Protein AF-A0A7Y3EIK7-F1 (afdb_monomer)

Secondary structure (DSSP, 8-state):
-B-HHHHHHHHHHHHTGGG--TT--------SBGGGGTTTTT-HHHHHHTTS--

Foldseek 3Di:
DADPVVV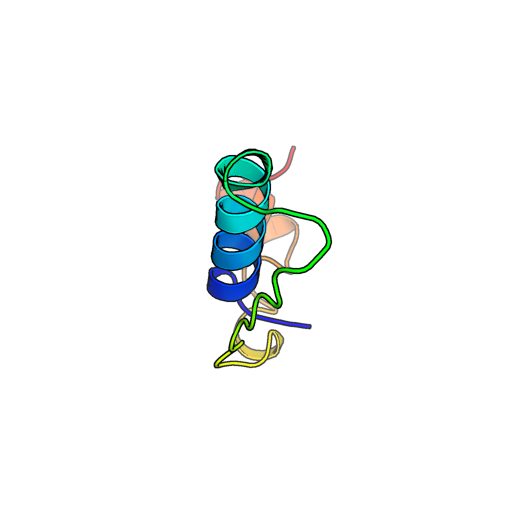VVVVVCVVCVVVDDPPDDDDDDGPDDCVVACVDPVDPVNCVVVVNHD

Sequence (54 aa):
FLGNSAGSAVKGLLQLKEQFTKDDIVVVLFHDHGSRYVGKMFNDDWMREMGYKD

Solvent-accessible surface area (backbone atoms only — not comparable to full-atom values): 3513 Å² total; per-residue (Å²): 117,56,43,69,67,49,56,51,53,52,53,51,50,65,73,46,50,89,80,58,59,96,86,62,86,86,84,82,86,70,91,57,59,18,78,85,34,45,86,35,90,72,23,68,65,50,26,38,76,71,68,78,42,136

Mean predicted aligned error: 2.79 Å

Radius of gyration: 14.44 Å; Cα contacts (8 Å, |Δi|>4): 32; chains: 1; bounding box: 32×13×36 Å

Structure (mmCIF, N/CA/C/O backbone):
data_AF-A0A7Y3EIK7-F1
#
_entry.id   AF-A0A7Y3EIK7-F1
#
l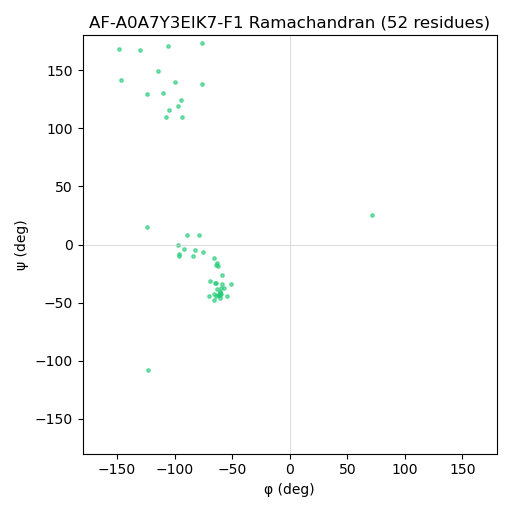oop_
_atom_site.group_PDB
_atom_site.id
_atom_site.type_symbol
_atom_site.label_atom_id
_atom_site.label_alt_id
_atom_site.label_comp_id
_atom_site.label_asym_id
_atom_site.label_entity_id
_atom_site.label_seq_id
_atom_site.pdbx_PDB_ins_code
_atom_site.Cartn_x
_atom_site.Cartn_y
_atom_site.Cartn_z
_atom_site.occupancy
_atom_site.B_iso_or_equiv
_atom_site.auth_seq_id
_atom_site.auth_comp_id
_atom_site.auth_asym_id
_atom_site.auth_atom_id
_atom_site.pdbx_PDB_model_num
ATOM 1 N N . PHE A 1 1 ? -4.197 -8.493 -6.111 1.00 84.06 1 PHE A N 1
ATOM 2 C CA . PHE A 1 1 ? -3.280 -7.774 -7.018 1.00 84.06 1 PHE A CA 1
ATOM 3 C C . PHE A 1 1 ? -3.756 -6.320 -7.084 1.00 84.06 1 PHE A C 1
ATOM 5 O O . PHE A 1 1 ? -4.829 -6.083 -7.624 1.00 84.06 1 PHE A O 1
ATOM 12 N N . LEU A 1 2 ? -3.059 -5.371 -6.446 1.00 94.94 2 LEU A N 1
ATOM 13 C CA . LEU A 1 2 ? -3.507 -3.974 -6.233 1.00 94.94 2 LEU A CA 1
ATOM 14 C C . LEU A 1 2 ? -2.414 -2.976 -6.648 1.00 94.94 2 LEU A C 1
ATOM 16 O O . LEU A 1 2 ? -1.281 -3.394 -6.875 1.00 94.94 2 LEU A O 1
ATOM 20 N N . GLY A 1 3 ? -2.745 -1.689 -6.768 1.00 94.56 3 GLY A N 1
ATOM 21 C CA . GLY A 1 3 ? -1.768 -0.629 -7.025 1.00 94.56 3 GLY A CA 1
ATOM 22 C C . GLY A 1 3 ? -0.928 -0.217 -5.809 1.00 94.56 3 GLY A C 1
ATOM 23 O O . GLY A 1 3 ? -1.183 -0.623 -4.674 1.00 94.56 3 GLY A O 1
ATOM 24 N N . ASN A 1 4 ? 0.063 0.650 -6.048 1.00 93.81 4 ASN A N 1
ATOM 25 C CA . ASN A 1 4 ? 0.999 1.139 -5.021 1.00 93.81 4 ASN A CA 1
ATOM 26 C C . ASN A 1 4 ? 0.287 1.863 -3.870 1.00 93.81 4 ASN A C 1
ATOM 28 O O . ASN A 1 4 ? 0.678 1.715 -2.714 1.00 93.81 4 ASN A O 1
ATOM 32 N N . SER A 1 5 ? -0.769 2.623 -4.176 1.00 94.69 5 SER A N 1
ATOM 33 C CA . SER A 1 5 ? -1.546 3.375 -3.185 1.00 94.69 5 SER A CA 1
ATOM 34 C C . SER A 1 5 ? -2.155 2.470 -2.112 1.00 94.69 5 SER A C 1
ATOM 36 O O . SER A 1 5 ? -2.200 2.859 -0.947 1.00 94.69 5 SER A O 1
ATOM 38 N N . ALA A 1 6 ? -2.547 1.241 -2.468 1.00 96.38 6 ALA A N 1
ATOM 39 C CA . ALA A 1 6 ? -3.030 0.252 -1.509 1.00 96.38 6 ALA A CA 1
ATOM 40 C C . ALA A 1 6 ? -1.935 -0.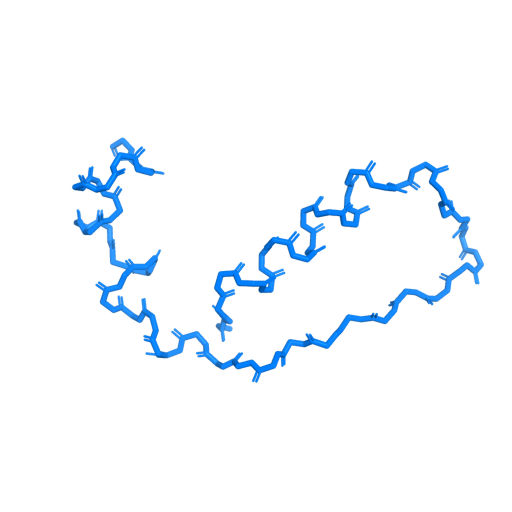147 -0.507 1.00 96.38 6 ALA A C 1
ATOM 42 O O . ALA A 1 6 ? -2.179 -0.176 0.699 1.00 96.38 6 ALA A O 1
ATOM 43 N N . GLY A 1 7 ? -0.713 -0.389 -0.994 1.00 94.88 7 GLY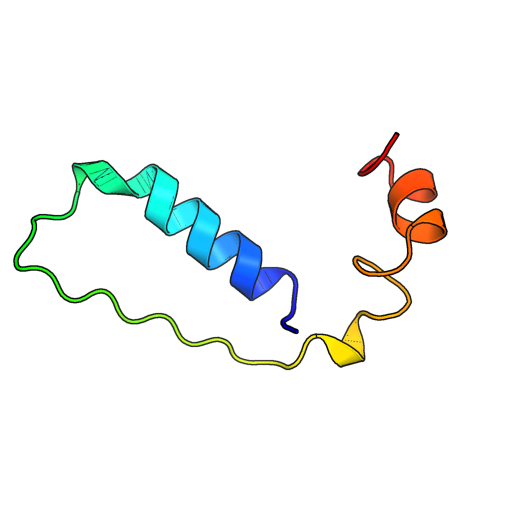 A N 1
ATOM 44 C CA . GLY A 1 7 ? 0.445 -0.671 -0.144 1.00 94.88 7 GLY A CA 1
ATOM 45 C C . GLY A 1 7 ? 0.773 0.492 0.796 1.00 94.88 7 GLY A C 1
ATOM 46 O O . GLY A 1 7 ? 0.984 0.280 1.991 1.00 94.88 7 GLY A O 1
ATOM 47 N N . SER A 1 8 ? 0.743 1.729 0.289 1.00 96.06 8 SER A N 1
ATOM 48 C CA . SER A 1 8 ? 0.953 2.935 1.099 1.00 96.06 8 SER A CA 1
ATOM 49 C C . SER A 1 8 ? -0.111 3.106 2.186 1.00 96.06 8 SER A C 1
ATOM 51 O O . SER A 1 8 ? 0.239 3.396 3.329 1.00 96.06 8 SER A O 1
ATOM 53 N N . ALA A 1 9 ? -1.390 2.876 1.868 1.00 97.19 9 ALA A N 1
ATOM 54 C CA . ALA A 1 9 ? -2.480 2.961 2.840 1.00 97.19 9 ALA A CA 1
ATOM 55 C C . ALA A 1 9 ? -2.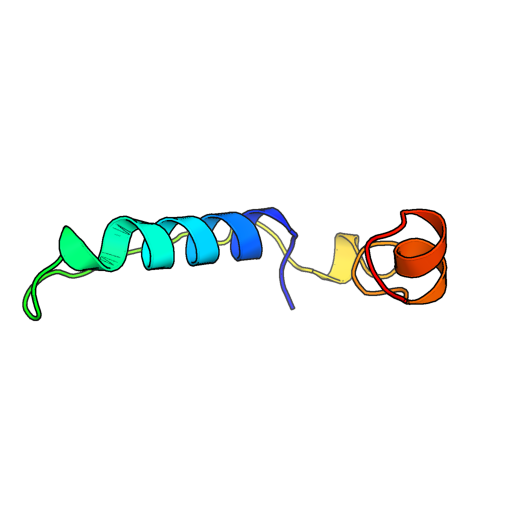291 1.960 3.992 1.00 97.19 9 ALA A C 1
ATOM 57 O O . ALA A 1 9 ? -2.378 2.333 5.162 1.00 97.19 9 ALA A O 1
ATOM 58 N N . VAL A 1 10 ? -1.945 0.707 3.677 1.00 96.81 10 VAL A N 1
ATOM 59 C CA . VAL A 1 10 ? -1.682 -0.321 4.697 1.00 96.81 10 VAL A CA 1
ATOM 60 C C . VAL A 1 10 ? -0.447 0.022 5.530 1.00 96.81 10 VAL A C 1
ATOM 62 O O . VAL A 1 10 ? -0.483 -0.100 6.753 1.00 96.81 10 VAL A O 1
ATOM 65 N N . LYS A 1 11 ? 0.642 0.497 4.909 1.00 97.69 11 LYS A N 1
ATOM 66 C CA . LYS A 1 11 ? 1.840 0.902 5.657 1.00 97.69 11 LYS A CA 1
ATOM 67 C C . LYS A 1 11 ? 1.538 2.039 6.637 1.00 97.69 11 LYS A C 1
ATOM 69 O O . LYS A 1 11 ? 1.996 1.966 7.775 1.00 97.69 11 LYS A O 1
ATOM 74 N N . GLY A 1 12 ? 0.733 3.020 6.226 1.00 97.75 12 GLY A N 1
ATOM 75 C CA . GLY A 1 12 ? 0.273 4.106 7.094 1.00 97.75 12 GLY A CA 1
ATOM 76 C C . GLY A 1 12 ? -0.539 3.600 8.287 1.00 97.75 12 GLY A C 1
ATOM 77 O O . GLY A 1 12 ? -0.272 3.994 9.419 1.00 97.75 12 GLY A O 1
ATOM 78 N N . LEU A 1 13 ? -1.458 2.653 8.074 1.00 97.25 13 LEU A N 1
ATOM 79 C CA . LEU A 1 13 ? -2.204 2.032 9.175 1.00 97.25 13 LEU A CA 1
ATOM 80 C C . LEU A 1 13 ? -1.294 1.329 10.181 1.00 97.25 13 LEU A C 1
ATOM 82 O O . LEU A 1 13 ? -1.470 1.487 11.385 1.00 97.25 13 LEU A O 1
ATOM 86 N N . LEU A 1 14 ? -0.288 0.596 9.702 1.00 97.19 14 LEU A N 1
ATOM 87 C CA . LEU A 1 14 ? 0.677 -0.068 10.580 1.00 97.19 14 LEU A CA 1
ATOM 88 C C . LEU A 1 14 ? 1.510 0.934 11.392 1.00 97.19 14 LEU A C 1
ATOM 90 O O . LEU A 1 14 ? 1.868 0.643 12.531 1.00 97.19 14 LEU A O 1
ATOM 94 N N . GLN A 1 15 ? 1.813 2.108 10.832 1.00 98.25 15 GLN A N 1
ATOM 95 C CA . GLN A 1 15 ? 2.475 3.193 11.566 1.00 98.25 15 GLN A CA 1
ATOM 96 C C . GLN A 1 15 ? 1.562 3.809 12.635 1.00 98.25 15 GLN A C 1
ATOM 98 O O . GLN A 1 15 ? 2.050 4.219 13.683 1.00 98.25 15 GLN A O 1
ATOM 103 N N . LEU A 1 16 ? 0.249 3.830 12.398 1.00 97.56 16 LEU A N 1
ATOM 104 C CA . LEU A 1 16 ? -0.765 4.345 13.320 1.00 97.56 16 LEU A CA 1
ATOM 105 C C . LEU A 1 16 ? -1.300 3.289 14.299 1.00 97.56 16 LEU A C 1
ATOM 107 O O . LEU A 1 16 ? -2.240 3.582 15.026 1.00 97.56 16 LEU A O 1
ATOM 111 N N . LYS A 1 17 ? -0.722 2.080 14.358 1.00 96.00 17 LYS A N 1
ATOM 112 C CA . LYS A 1 17 ? -1.265 0.950 15.140 1.00 96.00 17 LYS A CA 1
ATOM 113 C C . LYS A 1 17 ? -1.585 1.274 16.605 1.00 96.00 17 LYS A C 1
ATOM 115 O O . LYS A 1 17 ? -2.557 0.758 17.134 1.00 96.00 17 LYS A O 1
ATOM 120 N N . GLU A 1 18 ? -0.798 2.147 17.231 1.00 97.94 18 GLU A N 1
ATOM 121 C CA . GLU A 1 18 ? -0.973 2.565 18.632 1.00 97.94 18 GLU A CA 1
ATOM 122 C C . GLU A 1 18 ? -2.144 3.549 18.834 1.00 97.94 18 GLU A C 1
ATOM 124 O O . GLU A 1 18 ? -2.441 3.934 19.958 1.00 97.94 18 GLU A O 1
ATOM 129 N N . GLN A 1 19 ? -2.780 4.015 17.755 1.00 97.88 19 GLN A N 1
ATOM 130 C CA . GLN A 1 19 ? -3.959 4.891 17.787 1.00 97.88 19 GLN A CA 1
ATOM 131 C C . GLN A 1 19 ? -5.277 4.107 17.761 1.00 97.88 19 GLN A C 1
ATOM 133 O O . GLN A 1 19 ? -6.339 4.719 17.839 1.00 97.88 19 GLN A O 1
ATOM 138 N N . PHE A 1 20 ? -5.216 2.780 17.632 1.00 97.38 20 PHE A N 1
ATOM 139 C CA . PHE A 1 20 ? -6.387 1.918 17.532 1.00 97.38 20 PHE A CA 1
ATOM 140 C C . PHE A 1 20 ? -6.489 0.991 18.737 1.00 97.38 20 PHE A C 1
ATOM 142 O O . PHE A 1 20 ? -5.499 0.543 19.316 1.00 97.38 20 PHE A O 1
ATOM 149 N N . THR A 1 21 ? -7.721 0.663 19.080 1.00 97.38 21 THR A N 1
ATOM 150 C CA . THR A 1 21 ? -8.092 -0.344 20.061 1.00 97.38 21 THR A CA 1
ATOM 151 C C . THR A 1 21 ? -8.629 -1.585 19.354 1.00 97.38 21 THR A C 1
ATOM 153 O O . THR A 1 21 ? -8.883 -1.596 18.150 1.00 97.38 21 THR A O 1
ATOM 156 N N . LYS A 1 22 ? -8.832 -2.659 20.117 1.00 96.69 22 LYS A N 1
ATOM 157 C CA . LYS A 1 22 ? -9.417 -3.907 19.604 1.00 96.69 22 LYS A CA 1
ATOM 158 C C . LYS A 1 22 ? -10.870 -3.765 19.125 1.00 96.69 22 LYS A C 1
ATOM 160 O O . LYS A 1 22 ? -11.351 -4.658 18.437 1.00 96.69 22 LYS A O 1
ATOM 165 N N . ASP A 1 23 ? -11.555 -2.697 19.534 1.00 98.06 23 ASP A N 1
ATOM 166 C CA . ASP A 1 23 ? -12.972 -2.471 19.246 1.00 98.06 23 ASP A CA 1
ATOM 167 C C . ASP A 1 23 ? -13.166 -1.560 18.013 1.00 98.06 23 ASP A C 1
ATOM 169 O O . ASP A 1 23 ? -14.279 -1.440 17.502 1.00 98.06 23 ASP A O 1
ATOM 173 N N . ASP A 1 24 ? -12.089 -0.950 17.501 1.00 97.81 24 ASP A N 1
ATOM 174 C CA . ASP A 1 24 ? -12.132 -0.088 16.321 1.00 97.81 24 ASP A CA 1
ATOM 175 C C . ASP A 1 24 ? -12.248 -0.893 15.021 1.00 97.81 24 ASP A C 1
ATOM 177 O O . ASP A 1 24 ? -11.549 -1.884 14.799 1.00 97.81 24 ASP A O 1
ATOM 181 N N . ILE A 1 25 ? -13.093 -0.410 14.106 1.00 97.06 25 ILE A N 1
ATOM 182 C CA . ILE A 1 25 ? -13.22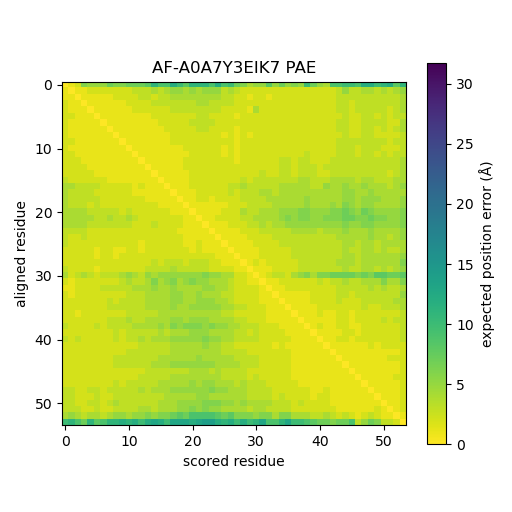8 -0.961 12.755 1.00 97.06 25 ILE A CA 1
ATOM 183 C C . ILE A 1 25 ? -12.607 0.007 11.754 1.00 97.06 25 ILE A C 1
ATOM 185 O O . ILE A 1 25 ? -13.148 1.073 11.462 1.00 97.06 25 ILE A O 1
ATOM 189 N N . VAL A 1 26 ? -11.472 -0.394 11.189 1.00 96.31 26 VAL A N 1
ATOM 190 C CA . VAL A 1 26 ? -10.768 0.379 10.166 1.00 96.31 26 VAL A CA 1
ATOM 191 C C . VAL A 1 26 ? -11.192 -0.099 8.780 1.00 96.31 26 VAL A C 1
ATOM 193 O O . VAL A 1 26 ? -11.045 -1.273 8.444 1.00 96.31 26 VAL A O 1
ATOM 196 N N . VAL A 1 27 ? -11.685 0.821 7.951 1.00 97.00 27 VAL A N 1
ATOM 197 C CA . VAL A 1 27 ? -12.085 0.542 6.565 1.00 97.00 27 VAL A CA 1
ATOM 198 C C . VAL A 1 27 ? -11.102 1.203 5.605 1.00 97.00 27 VAL A C 1
ATOM 200 O O . VAL A 1 27 ? -10.820 2.394 5.718 1.00 97.00 27 VAL A O 1
ATOM 203 N N . VAL A 1 28 ? -10.606 0.439 4.629 1.00 96.44 28 VAL A N 1
ATOM 204 C CA . VAL A 1 28 ? -9.714 0.934 3.571 1.00 96.44 28 VAL A CA 1
ATOM 205 C C . VAL A 1 28 ? -10.316 0.623 2.210 1.00 96.44 28 VAL A C 1
ATOM 207 O O . VAL A 1 28 ? -10.669 -0.522 1.932 1.00 96.44 28 VAL A O 1
ATOM 210 N N . LEU A 1 29 ? -10.402 1.638 1.348 1.00 95.06 29 LEU A N 1
ATOM 211 C CA . LEU A 1 29 ? -10.843 1.476 -0.032 1.00 95.06 29 LEU A CA 1
ATOM 212 C C . LEU A 1 29 ? -9.639 1.363 -0.968 1.00 95.06 29 LEU A C 1
ATOM 214 O O . LEU A 1 29 ? -8.859 2.304 -1.117 1.00 95.06 29 LEU A O 1
ATOM 218 N N . PHE A 1 30 ? -9.532 0.230 -1.654 1.00 95.31 30 PHE A N 1
ATOM 219 C CA . PHE A 1 30 ? -8.568 0.049 -2.733 1.00 95.31 30 PHE A CA 1
ATOM 220 C C . PHE A 1 30 ? -9.231 0.378 -4.067 1.00 95.31 30 PHE A C 1
ATOM 222 O O . PHE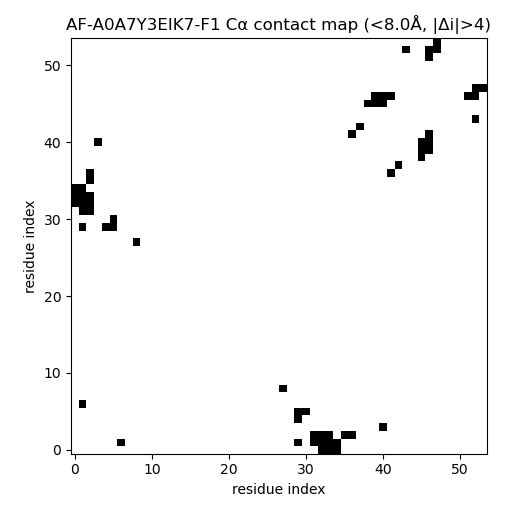 A 1 30 ? -10.125 -0.327 -4.527 1.00 95.31 30 PHE A O 1
ATOM 229 N N . HIS A 1 31 ? -8.815 1.497 -4.654 1.00 90.38 31 HIS A N 1
ATOM 230 C CA . HIS A 1 31 ? -9.513 2.130 -5.771 1.00 90.38 31 HIS A CA 1
ATOM 231 C C 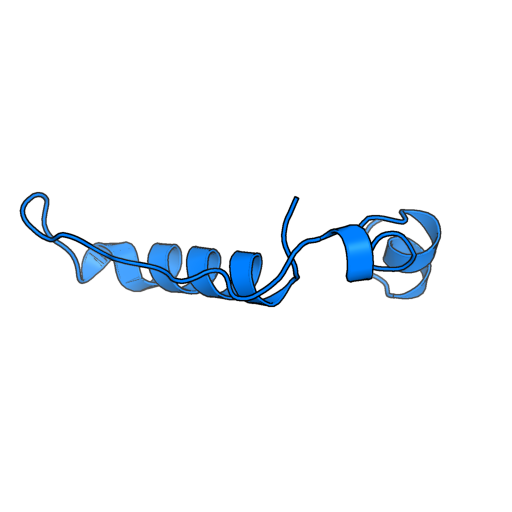. HIS A 1 31 ? -9.151 1.551 -7.147 1.00 90.38 31 HIS A C 1
ATOM 233 O O . HIS A 1 31 ? -9.783 1.909 -8.140 1.00 90.38 31 HIS A O 1
ATOM 239 N N . ASP A 1 32 ? -8.127 0.700 -7.247 1.00 94.56 32 ASP A N 1
ATOM 240 C CA . ASP A 1 32 ? -7.702 0.135 -8.522 1.00 94.56 32 ASP A CA 1
ATOM 241 C C . ASP A 1 32 ? -7.117 -1.279 -8.439 1.00 94.56 32 ASP A C 1
ATOM 243 O O . ASP A 1 32 ? -6.839 -1.839 -7.377 1.00 94.56 32 ASP A O 1
ATOM 247 N N . HIS A 1 33 ? -6.970 -1.875 -9.621 1.00 94.25 33 HIS A N 1
ATOM 248 C CA . HIS A 1 33 ? -6.438 -3.215 -9.789 1.00 94.25 33 HIS A CA 1
ATOM 249 C C . HIS A 1 33 ? -4.961 -3.172 -10.192 1.00 94.25 33 HIS A C 1
ATOM 251 O O . HIS A 1 33 ? -4.555 -2.397 -11.063 1.00 94.25 33 HIS A O 1
ATOM 257 N N . GLY A 1 34 ? -4.169 -4.086 -9.629 1.00 93.81 34 GLY A N 1
ATOM 258 C CA . GLY A 1 34 ? -2.720 -4.150 -9.835 1.00 93.81 34 GLY A CA 1
ATOM 259 C C . GLY A 1 34 ? -2.289 -4.437 -11.275 1.00 93.81 34 GLY A C 1
ATOM 260 O O . GLY A 1 34 ? -1.144 -4.183 -11.635 1.00 93.81 34 GLY A O 1
ATOM 261 N N . SER A 1 35 ? -3.196 -4.925 -12.133 1.00 95.38 35 SER A N 1
ATOM 262 C CA . SER A 1 35 ? -2.884 -5.231 -13.540 1.00 95.38 35 SER A CA 1
ATOM 263 C C . SER A 1 35 ? -2.377 -4.012 -14.312 1.00 95.38 35 SER A C 1
ATOM 265 O O . SER A 1 35 ? -1.596 -4.158 -15.247 1.00 95.38 35 SER A O 1
ATOM 267 N N . ARG A 1 36 ? -2.755 -2.802 -13.882 1.00 94.00 36 ARG A N 1
ATOM 268 C CA . ARG A 1 36 ? -2.266 -1.535 -14.447 1.00 94.00 36 ARG A CA 1
ATOM 269 C C . ARG A 1 36 ? -0.770 -1.297 -14.204 1.00 94.00 36 ARG A C 1
ATOM 271 O O . ARG A 1 36 ? -0.194 -0.403 -14.816 1.00 94.00 36 ARG A O 1
ATOM 278 N N . TYR A 1 37 ? -0.141 -2.091 -13.338 1.00 95.62 37 TYR A N 1
ATOM 279 C CA . TYR A 1 37 ? 1.239 -1.911 -12.896 1.00 95.62 37 TYR A CA 1
ATOM 280 C C . TYR A 1 37 ? 2.136 -3.125 -13.137 1.00 95.62 37 TYR A C 1
ATOM 282 O O . TYR A 1 37 ? 3.232 -3.182 -12.580 1.00 95.62 37 TYR A O 1
ATOM 290 N N . VAL A 1 38 ? 1.697 -4.080 -13.965 1.00 96.25 38 VAL A N 1
ATOM 291 C CA . VAL A 1 38 ? 2.473 -5.297 -14.267 1.00 96.25 38 VAL A CA 1
ATOM 292 C C . VAL A 1 38 ? 3.875 -4.952 -14.770 1.00 96.25 38 VAL A C 1
ATOM 294 O O . VAL A 1 38 ? 4.845 -5.506 -14.279 1.00 96.25 38 VAL A O 1
ATOM 297 N N . GLY A 1 39 ? 3.996 -3.970 -15.668 1.00 96.38 39 GLY A N 1
ATOM 298 C CA . GLY A 1 39 ? 5.287 -3.496 -16.182 1.00 96.38 39 GLY A CA 1
ATOM 299 C C . GLY A 1 39 ? 6.062 -2.552 -15.253 1.00 96.38 39 GLY A C 1
ATOM 300 O O . GLY A 1 39 ? 7.028 -1.953 -15.705 1.00 96.38 39 GLY A O 1
ATOM 301 N N . LYS A 1 40 ? 5.617 -2.360 -14.003 1.00 95.25 40 LYS A N 1
ATOM 302 C CA . LYS A 1 40 ? 6.260 -1.494 -13.001 1.00 95.25 40 LYS A CA 1
ATOM 303 C C . LYS A 1 40 ? 6.596 -2.283 -11.736 1.00 95.25 40 LYS A C 1
ATOM 305 O O . LYS A 1 40 ? 7.478 -3.122 -11.768 1.00 95.25 40 LYS A O 1
ATOM 310 N N . MET A 1 41 ? 5.868 -2.065 -10.636 1.00 93.94 41 MET A N 1
ATOM 311 C CA . MET A 1 41 ? 6.159 -2.654 -9.318 1.00 93.94 41 MET A CA 1
ATOM 312 C C . MET A 1 41 ? 6.097 -4.188 -9.272 1.00 93.94 41 MET A C 1
ATOM 314 O O . MET A 1 41 ? 6.604 -4.791 -8.335 1.00 93.94 41 MET A O 1
ATOM 318 N N . PHE A 1 42 ? 5.451 -4.816 -10.259 1.00 94.81 42 PHE A N 1
ATOM 319 C CA . PHE A 1 42 ? 5.409 -6.273 -10.409 1.00 94.81 42 PHE A CA 1
ATOM 320 C C . PHE A 1 42 ? 6.453 -6.808 -11.402 1.00 94.81 42 PHE A C 1
ATOM 322 O O . PHE A 1 42 ? 6.507 -8.014 -11.629 1.00 94.81 42 PHE A O 1
ATOM 329 N N . ASN A 1 43 ? 7.254 -5.929 -12.004 1.00 96.50 43 ASN A N 1
ATOM 330 C CA . ASN A 1 43 ? 8.369 -6.268 -12.871 1.00 96.50 43 ASN A CA 1
ATOM 331 C C . ASN A 1 43 ? 9.679 -6.044 -12.103 1.00 96.50 43 ASN A C 1
ATOM 333 O O . ASN A 1 43 ? 10.025 -4.917 -11.750 1.00 96.50 43 ASN A O 1
ATOM 337 N N . ASP A 1 44 ? 10.413 -7.127 -11.869 1.00 97.12 44 ASP A N 1
ATOM 338 C CA . ASP A 1 44 ? 11.668 -7.108 -11.121 1.00 97.12 44 ASP A CA 1
ATOM 339 C C . ASP A 1 44 ? 12.780 -6.304 -11.807 1.00 97.12 44 ASP A C 1
ATOM 341 O O . ASP A 1 44 ? 13.578 -5.671 -11.117 1.00 97.12 44 ASP A O 1
ATOM 345 N N . ASP A 1 45 ? 12.833 -6.287 -13.141 1.00 98.06 45 ASP A N 1
ATOM 346 C CA . ASP A 1 45 ? 13.823 -5.496 -13.880 1.00 98.06 45 ASP A CA 1
ATOM 347 C C . ASP A 1 45 ? 13.581 -4.007 -13.654 1.00 98.06 45 ASP A C 1
ATOM 349 O O . ASP A 1 45 ? 14.485 -3.283 -13.243 1.00 98.06 45 ASP A O 1
ATOM 353 N N . TRP A 1 46 ? 12.324 -3.577 -13.795 1.00 97.62 46 TRP A N 1
ATOM 354 C CA . TRP A 1 46 ? 11.928 -2.200 -13.511 1.00 97.62 46 TRP A CA 1
ATOM 355 C C . TRP A 1 46 ? 12.199 -1.821 -12.048 1.00 97.62 46 TRP A C 1
ATOM 357 O O . TRP A 1 46 ? 12.681 -0.728 -11.763 1.00 97.62 46 TRP A O 1
ATOM 367 N N . MET A 1 47 ? 11.923 -2.722 -11.101 1.00 97.81 47 MET A N 1
ATOM 368 C CA . MET A 1 47 ? 12.192 -2.484 -9.679 1.00 97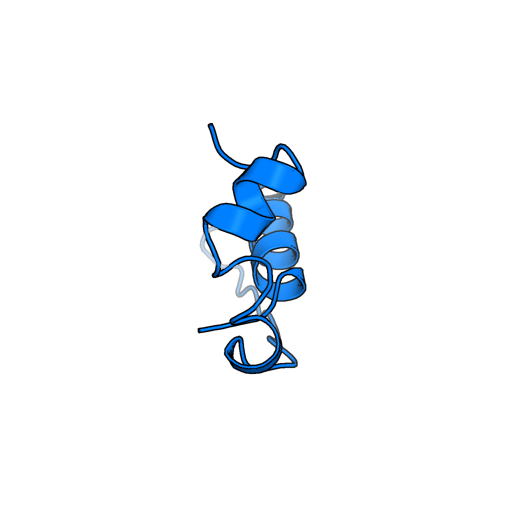.81 47 MET A CA 1
ATOM 369 C C . MET A 1 47 ? 13.686 -2.299 -9.389 1.00 97.81 47 MET A C 1
ATOM 371 O O . MET A 1 47 ? 14.028 -1.439 -8.578 1.00 97.81 47 MET A O 1
ATOM 375 N N . ARG A 1 48 ? 14.567 -3.058 -10.054 1.00 97.94 48 ARG A N 1
ATOM 376 C CA . ARG A 1 48 ? 16.026 -2.900 -9.940 1.00 97.94 48 ARG A CA 1
ATOM 377 C C . ARG A 1 48 ? 16.517 -1.609 -10.586 1.00 97.94 48 ARG A C 1
ATOM 379 O O . ARG A 1 48 ? 17.274 -0.876 -9.960 1.00 97.94 48 ARG A O 1
ATOM 386 N N . GLU A 1 49 ? 16.032 -1.275 -11.784 1.00 97.94 49 GLU A N 1
ATOM 387 C CA . GLU A 1 49 ? 16.347 -0.003 -12.460 1.00 97.94 49 GLU A CA 1
ATOM 388 C C . GLU A 1 49 ? 15.970 1.216 -11.608 1.00 97.94 49 GLU A C 1
ATOM 390 O O . GLU A 1 49 ? 16.698 2.207 -11.566 1.00 97.94 49 GLU A O 1
ATOM 395 N N . MET A 1 50 ? 14.847 1.131 -10.894 1.00 97.38 50 MET A N 1
ATOM 396 C CA . MET A 1 50 ? 14.380 2.179 -9.989 1.00 97.38 50 MET A CA 1
ATOM 397 C C . MET A 1 50 ? 15.043 2.153 -8.600 1.00 97.38 50 MET A C 1
ATOM 399 O O . MET A 1 50 ? 14.774 3.042 -7.791 1.00 97.38 50 MET A O 1
ATOM 403 N N . GLY A 1 51 ? 15.883 1.156 -8.301 1.00 97.75 51 GLY A N 1
ATOM 404 C CA . GLY A 1 51 ? 16.557 1.010 -7.006 1.00 97.75 51 GLY A CA 1
ATOM 405 C C . GLY A 1 51 ? 15.640 0.589 -5.852 1.00 97.75 51 GLY A C 1
ATOM 406 O O . GLY A 1 51 ? 15.917 0.900 -4.697 1.00 97.75 51 GLY A O 1
ATOM 407 N N . TYR A 1 52 ? 14.525 -0.084 -6.145 1.00 95.06 52 TYR A N 1
ATOM 408 C CA . TYR A 1 52 ? 13.578 -0.595 -5.144 1.00 95.06 52 TYR A CA 1
ATOM 409 C C . TYR A 1 52 ? 13.798 -2.067 -4.780 1.00 95.06 52 TYR A C 1
ATOM 411 O O . TYR A 1 52 ? 13.135 -2.580 -3.877 1.00 95.06 52 TYR A O 1
ATOM 419 N N . LYS A 1 53 ? 14.677 -2.758 -5.507 1.00 90.94 53 LYS A N 1
ATOM 420 C CA . LYS A 1 53 ? 15.022 -4.164 -5.309 1.00 90.94 53 LYS A CA 1
ATOM 421 C C . LYS A 1 53 ? 16.496 -4.358 -5.666 1.00 90.94 53 LYS A C 1
ATOM 423 O O . LYS A 1 53 ? 16.950 -3.740 -6.627 1.00 90.94 53 LYS A O 1
ATOM 428 N N . ASP A 1 54 ? 17.191 -5.189 -4.893 1.00 86.50 54 ASP A N 1
ATOM 429 C CA . ASP A 1 54 ? 18.597 -5.565 -5.111 1.00 86.50 54 ASP A CA 1
ATOM 430 C C . ASP A 1 54 ? 18.743 -6.650 -6.197 1.00 86.50 54 ASP A C 1
ATOM 432 O O . ASP A 1 54 ? 17.856 -7.539 -6.287 1.00 86.50 54 ASP A O 1
#

pLDDT: mean 95.75, std 2.67, range [84.06, 98.25]